Protein AF-A0A7Y4YIN2-F1 (afdb_monomer_lite)

Secondary structure (DSSP, 8-state):
--HHHHHHHHTS---HHHHTT--EE-SS-EE-----HHHHHH-GGGHHHHHHHHHHHHHHHHHH-------------------PPPP---------

Radius of gyration: 25.47 Å; chains: 1; bounding box: 31×80×43 Å

pLDDT: mean 81.63, std 15.53, range [50.81, 96.0]

Structure (mmCIF, N/CA/C/O backbone):
data_AF-A0A7Y4YIN2-F1
#
_entry.id   AF-A0A7Y4YIN2-F1
#
loop_
_atom_site.group_PDB
_atom_site.id
_atom_site.type_symbol
_atom_site.label_atom_id
_atom_site.label_alt_id
_atom_site.label_comp_id
_atom_site.label_asym_id
_atom_site.label_entity_id
_atom_site.label_seq_id
_atom_site.pdbx_PDB_ins_code
_atom_site.Cartn_x
_atom_site.Cartn_y
_atom_site.Cartn_z
_atom_site.occupancy
_atom_site.B_iso_or_equiv
_atom_site.auth_seq_id
_atom_site.auth_comp_id
_atom_site.auth_asym_id
_atom_site.auth_atom_id
_atom_site.pdbx_PDB_model_num
ATOM 1 N N . LEU A 1 1 ? 0.404 -8.479 -0.172 1.00 86.00 1 LEU A N 1
ATOM 2 C CA . LEU A 1 1 ? 1.307 -7.386 -0.607 1.00 86.00 1 LEU A CA 1
ATOM 3 C C . LEU A 1 1 ? 1.277 -7.340 -2.133 1.00 86.00 1 LEU A C 1
ATOM 5 O O . LEU A 1 1 ? 1.392 -8.398 -2.730 1.00 86.00 1 LEU A O 1
ATOM 9 N N . GLY A 1 2 ? 1.041 -6.196 -2.775 1.00 91.06 2 GLY A N 1
ATOM 10 C CA . GLY A 1 2 ? 0.877 -6.102 -4.233 1.00 91.06 2 GLY A CA 1
ATOM 11 C C . GLY A 1 2 ? -0.568 -6.039 -4.741 1.00 91.06 2 GLY A C 1
ATOM 12 O O . GLY A 1 2 ? -1.528 -6.142 -3.984 1.00 91.06 2 GLY A O 1
ATOM 13 N N . ASN A 1 3 ? -0.699 -5.874 -6.062 1.00 93.50 3 ASN A N 1
ATOM 14 C CA . ASN A 1 3 ? -1.945 -5.491 -6.727 1.00 93.50 3 ASN A CA 1
ATOM 15 C C . ASN A 1 3 ? -3.113 -6.458 -6.492 1.00 93.50 3 ASN A C 1
ATOM 17 O O . ASN A 1 3 ? -4.200 -6.010 -6.152 1.00 93.50 3 ASN A O 1
ATOM 21 N N . TRP A 1 4 ? -2.891 -7.767 -6.639 1.00 93.69 4 TRP A N 1
ATOM 22 C CA . TRP A 1 4 ? -3.962 -8.759 -6.500 1.00 93.69 4 TRP A CA 1
ATOM 23 C C . TRP A 1 4 ? -4.552 -8.767 -5.086 1.00 93.69 4 TRP A C 1
ATOM 25 O O . TRP A 1 4 ? -5.751 -8.587 -4.925 1.00 93.69 4 TRP A O 1
ATOM 35 N N . ALA A 1 5 ? -3.700 -8.847 -4.058 1.00 93.38 5 ALA A N 1
ATOM 36 C CA . ALA A 1 5 ? -4.143 -8.824 -2.663 1.00 93.38 5 ALA A CA 1
ATOM 37 C C . ALA A 1 5 ? -4.947 -7.554 -2.332 1.00 93.38 5 ALA A C 1
ATOM 39 O O . ALA A 1 5 ? -5.970 -7.620 -1.659 1.00 93.38 5 ALA A O 1
ATOM 40 N N . THR A 1 6 ? -4.506 -6.397 -2.835 1.00 94.75 6 THR A N 1
ATOM 41 C CA . THR A 1 6 ? -5.218 -5.129 -2.641 1.00 94.75 6 THR A CA 1
ATOM 42 C C . THR A 1 6 ? -6.571 -5.108 -3.346 1.00 94.75 6 THR A C 1
ATOM 44 O O . THR A 1 6 ? -7.533 -4.611 -2.773 1.00 94.75 6 THR A O 1
ATOM 47 N N . GLN A 1 7 ? -6.670 -5.648 -4.563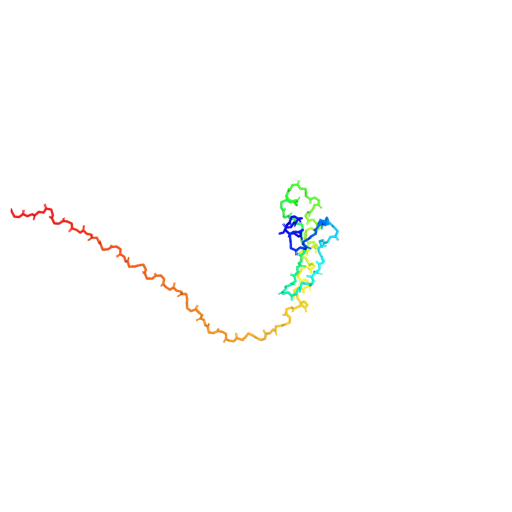 1.00 95.06 7 GLN A N 1
ATOM 48 C CA . GLN A 1 7 ? -7.943 -5.728 -5.284 1.00 95.06 7 GLN A CA 1
ATOM 49 C C . GLN A 1 7 ? -8.935 -6.664 -4.593 1.00 95.06 7 GLN A C 1
ATOM 51 O O . GLN A 1 7 ? -10.103 -6.307 -4.481 1.00 95.06 7 GLN A O 1
ATOM 56 N N . THR A 1 8 ? -8.467 -7.813 -4.099 1.00 95.19 8 THR A N 1
ATOM 57 C CA . THR A 1 8 ? -9.298 -8.777 -3.367 1.00 95.19 8 THR A CA 1
ATOM 58 C C . THR A 1 8 ? -9.858 -8.161 -2.088 1.00 95.19 8 THR A C 1
ATOM 60 O O . THR A 1 8 ? -11.059 -8.219 -1.866 1.00 95.19 8 THR A O 1
ATOM 63 N N . LEU A 1 9 ? -9.016 -7.512 -1.278 1.00 94.00 9 LEU A N 1
ATOM 64 C CA . LEU A 1 9 ? -9.447 -6.934 0.002 1.00 94.00 9 LEU A CA 1
ATOM 65 C C . LEU A 1 9 ? -10.292 -5.661 -0.147 1.00 94.00 9 LEU A C 1
ATOM 67 O O . LEU A 1 9 ? -11.048 -5.328 0.757 1.00 94.00 9 LEU A O 1
ATOM 71 N N . LEU A 1 10 ? -10.156 -4.936 -1.261 1.00 92.25 10 LEU A N 1
ATOM 72 C CA . LEU A 1 10 ? -10.994 -3.772 -1.568 1.00 92.25 10 LEU A CA 1
ATOM 73 C C . LEU A 1 10 ? -12.233 -4.123 -2.404 1.00 92.25 10 LEU A C 1
ATOM 75 O O . LEU A 1 10 ? -13.006 -3.218 -2.712 1.00 92.25 10 LEU A O 1
ATOM 79 N N . GLU A 1 11 ? -12.373 -5.380 -2.839 1.00 93.06 11 GLU A N 1
ATOM 80 C CA . GLU A 1 11 ? -13.445 -5.865 -3.722 1.00 93.06 11 GLU A CA 1
ATOM 81 C C . GLU A 1 11 ? -13.629 -5.023 -5.002 1.00 93.06 11 GLU A C 1
ATOM 83 O O . GLU A 1 11 ? -14.719 -4.897 -5.559 1.00 93.06 11 GLU A O 1
ATOM 88 N N . ARG A 1 12 ? -12.545 -4.415 -5.503 1.00 91.81 12 ARG A N 1
ATOM 89 C CA . ARG A 1 12 ? -12.581 -3.551 -6.692 1.00 91.81 12 ARG A CA 1
ATOM 90 C C . ARG A 1 12 ? -11.276 -3.586 -7.471 1.00 91.81 12 ARG A C 1
ATOM 92 O O . ARG A 1 12 ? -10.185 -3.705 -6.912 1.00 91.81 12 ARG A O 1
ATOM 99 N N . LYS A 1 13 ? -11.368 -3.369 -8.785 1.00 91.38 13 LYS A N 1
ATOM 100 C CA . LYS A 1 13 ? -10.187 -3.170 -9.635 1.00 91.38 13 LYS A CA 1
ATOM 101 C C . LYS A 1 13 ? -9.572 -1.795 -9.380 1.00 91.38 13 LYS A C 1
ATOM 103 O O . LYS A 1 13 ? -10.119 -0.769 -9.768 1.00 91.38 13 LYS A O 1
ATOM 108 N N . VAL A 1 14 ? -8.390 -1.791 -8.776 1.00 90.88 14 VAL A N 1
ATOM 109 C CA . VAL A 1 14 ? -7.531 -0.613 -8.602 1.00 90.88 14 VAL A CA 1
ATOM 110 C C . VAL A 1 14 ? -6.125 -0.913 -9.091 1.00 90.88 14 VAL A C 1
ATOM 112 O O . VAL A 1 14 ? -5.685 -2.057 -9.050 1.00 90.88 14 VAL A O 1
ATOM 115 N N . GLY A 1 15 ? -5.413 0.113 -9.553 1.00 91.06 15 GLY A N 1
ATOM 116 C CA . GLY A 1 15 ? -3.983 0.003 -9.820 1.00 91.06 15 GLY A CA 1
ATOM 117 C C . GLY A 1 15 ? -3.190 0.238 -8.540 1.00 91.06 15 GLY A C 1
ATOM 118 O O . GLY A 1 15 ? -3.319 1.309 -7.944 1.00 91.06 15 GLY A O 1
ATOM 119 N N . ILE A 1 16 ? -2.345 -0.720 -8.147 1.00 89.69 16 ILE A N 1
ATOM 120 C CA . ILE A 1 16 ? -1.524 -0.638 -6.925 1.00 89.69 16 ILE A CA 1
ATOM 121 C C . ILE A 1 16 ? -0.726 0.664 -6.824 1.00 89.69 16 ILE A C 1
ATOM 123 O O . ILE A 1 16 ? -0.594 1.238 -5.749 1.00 89.69 16 ILE A O 1
ATOM 127 N N . THR A 1 17 ? -0.253 1.191 -7.952 1.00 88.50 17 THR A N 1
ATOM 128 C CA . THR A 1 17 ? 0.543 2.415 -7.981 1.00 88.50 17 THR A CA 1
ATOM 129 C C . THR A 1 17 ? -0.232 3.650 -7.521 1.00 88.50 17 THR A C 1
ATOM 131 O O . THR A 1 17 ? 0.394 4.574 -7.012 1.00 88.50 17 THR A O 1
ATOM 134 N N . LYS A 1 18 ? -1.564 3.667 -7.643 1.00 90.19 18 LYS A N 1
ATOM 135 C CA . LYS A 1 18 ? -2.409 4.792 -7.210 1.00 90.19 18 LYS A CA 1
ATOM 136 C C . LYS A 1 18 ? -2.781 4.743 -5.729 1.00 90.19 18 LYS A C 1
ATOM 138 O O . LYS A 1 18 ? -3.108 5.780 -5.177 1.00 90.19 18 LYS A O 1
ATOM 143 N N . VAL A 1 19 ? -2.780 3.552 -5.127 1.00 92.88 19 VAL A N 1
ATOM 144 C CA . VAL A 1 19 ? -3.325 3.309 -3.777 1.00 92.88 19 VAL A CA 1
ATOM 145 C C . VAL A 1 19 ? -2.265 2.909 -2.748 1.00 92.88 19 VAL A C 1
ATOM 147 O O . VAL A 1 19 ? -2.575 2.797 -1.565 1.00 92.88 19 VAL A O 1
ATOM 150 N N . ARG A 1 20 ? -1.023 2.649 -3.179 1.00 92.31 20 ARG A N 1
ATOM 151 C CA . ARG A 1 20 ? 0.087 2.301 -2.281 1.00 92.31 20 ARG A CA 1
ATOM 152 C C . ARG A 1 20 ? 0.414 3.436 -1.311 1.00 92.31 20 ARG A C 1
ATOM 154 O O . ARG A 1 20 ? 0.312 4.611 -1.666 1.00 92.31 20 ARG A O 1
ATOM 161 N N . GLY A 1 21 ? 0.836 3.076 -0.101 1.00 90.06 21 GLY A N 1
ATOM 162 C CA . GLY A 1 21 ? 1.270 4.048 0.904 1.00 90.06 21 GLY A CA 1
ATOM 163 C C . GLY A 1 21 ? 0.131 4.867 1.525 1.00 90.06 21 GLY A C 1
ATOM 164 O O . GLY A 1 21 ? 0.398 5.908 2.124 1.00 90.06 21 GLY A O 1
ATOM 165 N N . GLN A 1 22 ? -1.122 4.432 1.362 1.00 92.12 22 GLN A N 1
ATOM 166 C CA . GLN A 1 22 ? -2.310 5.053 1.948 1.00 92.12 22 GLN A CA 1
ATOM 167 C C . GLN A 1 22 ? -3.059 4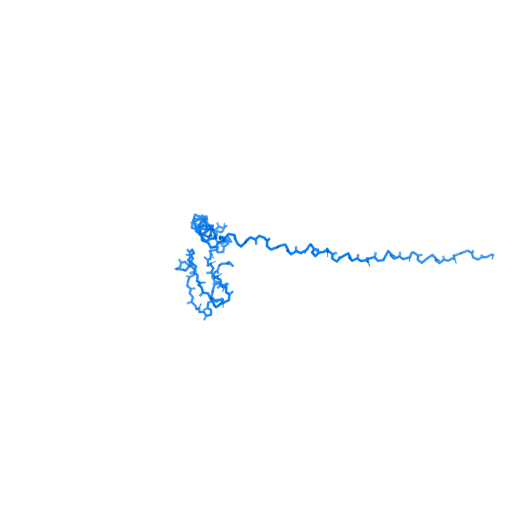.034 2.813 1.00 92.12 22 GLN A C 1
ATOM 169 O O . GLN A 1 22 ? -3.223 2.884 2.416 1.00 92.12 22 GLN A O 1
ATOM 174 N N . ALA A 1 23 ? -3.538 4.457 3.982 1.00 94.12 23 ALA A N 1
ATOM 175 C CA . ALA A 1 23 ? -4.363 3.618 4.845 1.00 94.12 23 ALA A CA 1
ATOM 176 C C . ALA A 1 23 ? -5.839 3.683 4.421 1.00 94.12 23 ALA A C 1
ATOM 178 O O . ALA A 1 23 ? -6.388 4.768 4.224 1.00 94.12 23 ALA A O 1
ATOM 179 N N . PHE A 1 24 ? -6.485 2.524 4.322 1.00 93.50 24 PHE A N 1
ATOM 180 C CA . PHE A 1 24 ? -7.919 2.376 4.091 1.00 93.50 24 PHE A CA 1
ATOM 181 C C . PHE A 1 24 ? -8.554 1.749 5.326 1.00 93.50 24 PHE A C 1
ATOM 183 O O . PHE A 1 24 ? -8.224 0.625 5.699 1.00 93.50 24 PHE A O 1
ATOM 190 N N . TYR A 1 25 ? -9.466 2.475 5.961 1.00 93.69 25 TYR A N 1
ATOM 191 C CA . TYR A 1 25 ? -10.204 1.979 7.115 1.00 93.69 25 TYR A CA 1
ATOM 192 C C . TYR A 1 25 ? -11.371 1.118 6.633 1.00 93.69 25 TYR A C 1
ATOM 194 O O . TYR A 1 25 ? -12.283 1.615 5.972 1.00 93.69 25 TYR A O 1
ATOM 202 N N . MET A 1 26 ? -11.313 -0.173 6.942 1.00 91.50 26 MET A N 1
ATOM 203 C CA . MET A 1 26 ? -12.416 -1.111 6.757 1.00 91.50 26 MET A CA 1
ATOM 204 C C . MET A 1 26 ? -13.194 -1.222 8.073 1.00 91.50 26 MET A C 1
ATOM 206 O O . MET A 1 26 ? -12.792 -0.657 9.088 1.00 91.50 26 MET A O 1
ATOM 210 N N . LYS A 1 27 ? -14.316 -1.950 8.061 1.00 90.31 27 LYS A N 1
ATOM 211 C CA . LYS A 1 27 ? -15.137 -2.146 9.267 1.00 90.31 27 LYS A CA 1
ATOM 212 C C . LYS A 1 27 ? -14.340 -2.765 10.419 1.00 90.31 27 LYS A C 1
ATOM 214 O O . LYS A 1 27 ? -14.411 -2.260 11.531 1.00 90.31 27 LYS A O 1
ATOM 219 N N . ASP A 1 28 ? -13.554 -3.798 10.117 1.00 92.12 28 ASP A N 1
ATOM 220 C CA . ASP A 1 28 ? -12.922 -4.633 11.147 1.00 92.12 28 ASP A CA 1
ATOM 221 C C . ASP A 1 28 ? -11.395 -4.472 11.215 1.00 92.12 28 ASP A C 1
ATOM 223 O O . ASP A 1 28 ? -10.756 -4.926 12.159 1.00 92.12 28 ASP A O 1
ATOM 227 N N . PHE A 1 29 ? -10.780 -3.846 10.209 1.00 92.81 29 PHE A N 1
ATOM 228 C CA . PHE A 1 29 ? -9.326 -3.711 10.117 1.00 92.81 29 PHE A CA 1
ATOM 229 C C . PHE A 1 29 ? -8.915 -2.505 9.271 1.00 92.81 29 PHE A C 1
ATOM 231 O O . PHE A 1 29 ? -9.714 -1.922 8.540 1.00 92.81 29 PHE A O 1
ATOM 238 N N . VAL A 1 30 ? -7.634 -2.146 9.331 1.00 94.50 30 VAL A N 1
ATOM 239 C CA . VAL A 1 30 ? -7.046 -1.157 8.422 1.00 94.50 30 VAL A CA 1
ATOM 240 C C . VAL A 1 30 ? -6.230 -1.869 7.352 1.00 94.50 30 VAL A C 1
ATOM 242 O O . VAL A 1 30 ? -5.346 -2.668 7.654 1.00 94.50 30 VAL A O 1
ATOM 245 N N . LEU A 1 31 ? -6.508 -1.558 6.090 1.00 94.75 31 LEU A N 1
ATOM 246 C CA . LEU A 1 31 ? -5.751 -2.039 4.946 1.00 94.75 31 LEU A CA 1
ATOM 247 C C . LEU A 1 31 ? -4.712 -0.996 4.525 1.00 94.75 31 LEU A C 1
ATOM 249 O O . LEU A 1 31 ? -5.064 0.126 4.173 1.00 94.75 31 LEU A O 1
ATOM 253 N N . PHE A 1 32 ? -3.439 -1.385 4.483 1.00 96.00 32 PHE A N 1
ATOM 254 C CA . PHE A 1 32 ? -2.348 -0.542 3.988 1.00 96.00 32 PHE A CA 1
ATOM 255 C C . PHE A 1 32 ? -1.693 -1.192 2.755 1.00 96.00 32 PHE A C 1
ATOM 257 O O . PHE A 1 32 ? -0.881 -2.111 2.896 1.00 96.00 32 PHE A O 1
ATOM 264 N N . PRO A 1 33 ? -2.063 -0.794 1.523 1.00 95.25 33 PRO A N 1
ATOM 265 C CA . PRO A 1 33 ? -1.502 -1.364 0.305 1.00 95.25 33 PRO A CA 1
ATOM 266 C C . PRO A 1 33 ? -0.028 -0.999 0.107 1.00 95.25 33 PRO A C 1
ATOM 268 O O . PRO A 1 33 ? 0.389 0.139 0.312 1.00 95.25 33 PRO A O 1
ATOM 271 N N . LEU A 1 34 ? 0.743 -1.969 -0.378 1.00 94.56 34 LEU A N 1
ATOM 272 C CA . LEU A 1 34 ? 2.181 -1.864 -0.636 1.00 94.56 34 LEU A CA 1
ATOM 273 C C . LEU A 1 34 ? 2.520 -2.554 -1.967 1.00 94.56 34 LEU A C 1
ATOM 275 O O . LEU A 1 34 ? 1.833 -3.506 -2.362 1.00 94.56 34 LEU A O 1
ATOM 279 N N . LEU A 1 35 ? 3.595 -2.130 -2.637 1.00 93.12 35 LEU A N 1
ATOM 280 C CA . LEU A 1 35 ? 4.125 -2.810 -3.830 1.00 93.12 35 LEU A CA 1
ATOM 281 C C . LEU A 1 35 ? 4.692 -4.196 -3.496 1.00 93.12 35 LEU A C 1
ATOM 283 O O . LEU A 1 35 ? 5.412 -4.351 -2.521 1.00 93.12 35 LEU A O 1
ATOM 287 N N . HIS A 1 36 ? 4.416 -5.208 -4.327 1.00 92.62 36 HIS A N 1
ATOM 288 C CA . HIS A 1 36 ? 4.942 -6.561 -4.103 1.00 92.62 36 HIS A CA 1
ATOM 289 C C . HIS A 1 36 ? 6.486 -6.556 -4.125 1.00 92.62 36 HIS A C 1
ATOM 291 O O . HIS A 1 36 ? 7.047 -5.998 -5.071 1.00 92.62 36 HIS A O 1
ATOM 297 N N . PRO A 1 37 ? 7.198 -7.220 -3.190 1.00 90.19 37 PRO A N 1
ATOM 298 C CA . PRO A 1 37 ? 8.659 -7.122 -3.109 1.00 90.19 37 PRO A CA 1
ATOM 299 C C . PRO A 1 37 ? 9.350 -7.665 -4.364 1.00 90.19 37 PRO A C 1
ATOM 301 O O . PRO A 1 37 ? 10.332 -7.102 -4.833 1.00 90.19 37 PRO A O 1
ATOM 304 N N . ALA A 1 38 ? 8.768 -8.698 -4.986 1.00 92.12 38 ALA A N 1
ATOM 305 C CA . ALA A 1 38 ? 9.251 -9.213 -6.269 1.00 92.12 38 ALA A CA 1
ATOM 306 C C . ALA A 1 38 ? 9.299 -8.148 -7.383 1.00 92.12 38 ALA A C 1
ATOM 308 O O . ALA A 1 38 ? 10.139 -8.258 -8.266 1.00 92.12 38 ALA A O 1
ATOM 309 N N . ALA A 1 39 ? 8.455 -7.108 -7.362 1.00 88.38 39 ALA A N 1
ATOM 310 C CA . ALA A 1 39 ? 8.537 -6.028 -8.352 1.00 88.38 39 ALA A CA 1
ATOM 311 C C . ALA A 1 39 ? 9.828 -5.209 -8.192 1.00 88.38 39 ALA A C 1
ATOM 313 O O . ALA A 1 39 ? 10.426 -4.811 -9.184 1.00 88.38 39 ALA A O 1
ATOM 314 N N . ALA A 1 40 ? 10.282 -5.012 -6.953 1.00 89.69 40 ALA A N 1
ATOM 315 C CA . ALA A 1 40 ? 11.534 -4.329 -6.655 1.00 89.69 40 ALA A CA 1
ATOM 316 C C . ALA A 1 40 ? 12.770 -5.182 -6.985 1.00 89.69 40 ALA A C 1
ATOM 318 O O . ALA A 1 40 ? 13.801 -4.632 -7.359 1.00 89.69 40 ALA A O 1
ATOM 319 N N . LEU A 1 41 ? 12.653 -6.514 -6.902 1.00 91.75 41 LEU A N 1
ATOM 320 C CA . LEU A 1 41 ? 13.710 -7.435 -7.337 1.00 91.75 41 LEU A CA 1
ATOM 321 C C . LEU A 1 41 ? 13.866 -7.459 -8.863 1.00 91.75 41 LEU A C 1
ATOM 323 O O . LEU A 1 41 ? 14.986 -7.450 -9.359 1.00 91.75 41 LEU A O 1
ATOM 327 N N . HIS A 1 42 ? 12.755 -7.466 -9.607 1.00 91.00 42 HIS A N 1
ATOM 328 C CA . HIS A 1 42 ? 12.798 -7.451 -11.074 1.00 91.00 42 HIS A CA 1
ATOM 329 C C . HIS A 1 42 ? 13.159 -6.075 -11.639 1.00 91.00 42 HIS A C 1
ATOM 331 O O . HIS A 1 42 ? 13.843 -5.982 -12.654 1.00 91.00 42 HIS A O 1
ATOM 337 N N . GLN A 1 43 ? 12.691 -5.002 -11.000 1.00 90.88 43 GLN A N 1
ATOM 338 C CA . GLN A 1 43 ? 12.910 -3.638 -11.452 1.00 90.88 43 GLN A CA 1
ATOM 339 C C . GLN A 1 43 ? 13.435 -2.795 -10.289 1.00 90.88 43 GLN A C 1
ATOM 341 O O . GLN A 1 43 ? 12.667 -2.283 -9.475 1.00 90.88 43 GLN A O 1
ATOM 346 N N . GLY A 1 44 ? 14.758 -2.612 -10.237 1.00 89.75 44 GLY A N 1
ATOM 347 C CA . GLY A 1 44 ? 15.435 -1.915 -9.137 1.00 89.75 44 GLY A CA 1
ATOM 348 C C . GLY A 1 44 ? 14.928 -0.490 -8.878 1.00 89.75 44 GLY A C 1
ATOM 349 O O . GLY A 1 44 ? 14.948 -0.033 -7.740 1.00 89.75 44 GLY A O 1
ATOM 350 N N . SER A 1 45 ? 14.365 0.189 -9.885 1.00 90.94 45 SER A N 1
ATOM 351 C CA . SER A 1 45 ? 13.729 1.505 -9.709 1.00 90.94 45 SER A CA 1
ATOM 352 C C . SER A 1 45 ? 12.510 1.481 -8.773 1.00 90.94 45 SER A C 1
ATOM 354 O O . SER A 1 45 ? 12.074 2.531 -8.311 1.00 90.94 45 SER A O 1
ATOM 356 N N . MET A 1 46 ? 11.940 0.303 -8.500 1.00 90.50 46 MET A N 1
ATOM 357 C CA . MET A 1 46 ? 10.802 0.119 -7.595 1.00 90.50 46 MET A CA 1
ATOM 358 C C . MET A 1 46 ? 11.220 -0.114 -6.136 1.00 90.50 46 MET A C 1
ATOM 360 O O . MET A 1 46 ? 10.349 -0.117 -5.265 1.00 90.50 46 MET A O 1
ATOM 364 N N . LEU A 1 47 ? 12.522 -0.247 -5.839 1.00 92.81 47 LEU A N 1
ATOM 365 C CA . LEU A 1 47 ? 13.012 -0.319 -4.456 1.00 92.81 47 LEU A CA 1
ATOM 366 C C . LEU A 1 47 ? 12.748 0.971 -3.682 1.00 92.81 47 LEU A C 1
ATOM 368 O O . LEU A 1 47 ? 12.339 0.906 -2.526 1.00 92.81 47 LEU A O 1
ATOM 372 N N . GLU A 1 48 ? 12.964 2.124 -4.313 1.00 93.38 48 GLU A N 1
ATOM 373 C CA . GLU A 1 48 ? 12.808 3.414 -3.641 1.00 93.38 48 GLU A CA 1
ATOM 374 C C . GLU A 1 48 ? 11.343 3.691 -3.261 1.00 93.38 48 GLU A C 1
ATOM 376 O O . GLU A 1 48 ? 11.067 3.912 -2.081 1.00 93.38 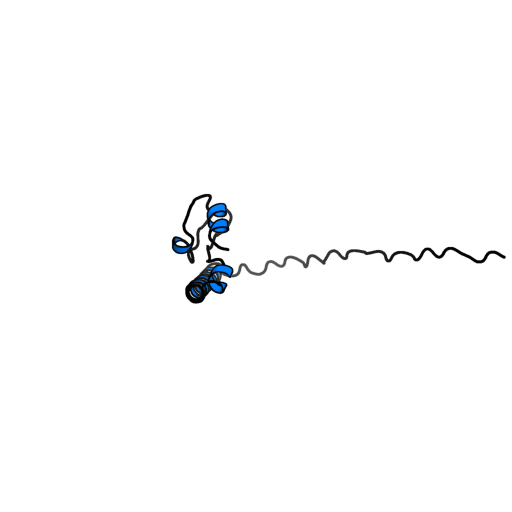48 GLU A O 1
ATOM 381 N N . PRO A 1 49 ? 10.360 3.542 -4.176 1.00 91.75 49 PRO A N 1
ATOM 382 C CA . PRO A 1 49 ? 8.948 3.597 -3.805 1.00 91.75 49 PRO A CA 1
ATOM 383 C C . PRO A 1 49 ? 8.561 2.599 -2.709 1.00 91.75 49 PRO A C 1
ATOM 385 O O . PRO A 1 49 ? 7.772 2.941 -1.835 1.00 91.75 49 PRO A O 1
ATOM 388 N N . LEU A 1 50 ? 9.106 1.378 -2.744 1.00 92.31 50 LEU A N 1
ATOM 389 C CA . LEU A 1 50 ? 8.807 0.362 -1.738 1.00 92.31 50 LEU A CA 1
ATOM 390 C C . LEU A 1 50 ? 9.323 0.772 -0.352 1.00 92.31 50 LEU A C 1
ATOM 392 O O . LEU A 1 50 ? 8.599 0.621 0.631 1.00 92.31 50 LEU A O 1
ATOM 396 N N . ARG A 1 51 ? 10.543 1.317 -0.258 1.00 93.81 51 ARG A N 1
ATOM 397 C CA . ARG A 1 51 ? 11.083 1.845 1.005 1.00 93.81 51 ARG A CA 1
ATOM 398 C C . ARG A 1 51 ? 10.224 2.972 1.563 1.00 93.81 51 ARG A C 1
ATOM 400 O O . ARG A 1 51 ? 9.897 2.946 2.749 1.00 93.81 51 ARG A O 1
ATOM 407 N N . GLU A 1 52 ? 9.826 3.915 0.716 1.00 93.69 52 GLU A N 1
ATOM 408 C CA . GLU A 1 52 ? 8.953 5.020 1.117 1.00 93.69 52 GLU A CA 1
ATOM 409 C C . GLU A 1 52 ? 7.591 4.526 1.619 1.00 93.69 52 GLU A C 1
ATOM 411 O O . GLU A 1 52 ? 7.079 5.015 2.629 1.00 93.69 52 GLU A O 1
ATOM 416 N N . ASP A 1 53 ? 7.020 3.508 0.974 1.00 92.75 53 ASP A N 1
ATOM 417 C CA . ASP A 1 53 ? 5.772 2.897 1.427 1.00 92.75 53 ASP A CA 1
ATOM 418 C C . ASP A 1 53 ? 5.917 2.271 2.831 1.00 92.75 53 ASP A C 1
ATOM 420 O O . ASP A 1 53 ? 5.051 2.468 3.687 1.00 92.75 53 ASP A O 1
ATOM 424 N N . PHE A 1 54 ? 7.024 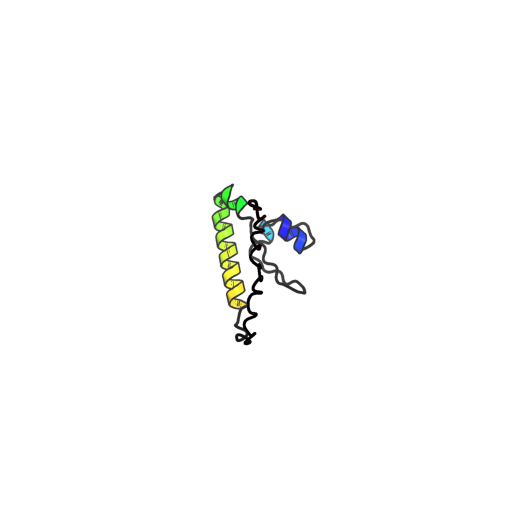1.568 3.108 1.00 94.19 54 PHE A N 1
ATOM 425 C CA . PHE A 1 54 ? 7.308 1.011 4.441 1.00 94.19 54 PHE A CA 1
ATOM 426 C C . PHE A 1 54 ? 7.559 2.091 5.497 1.00 94.19 54 PHE A C 1
ATOM 428 O O . PHE A 1 54 ? 7.141 1.938 6.647 1.00 94.19 54 PHE A O 1
ATOM 435 N N . LYS A 1 55 ? 8.204 3.199 5.124 1.00 95.38 55 LYS A N 1
ATOM 436 C CA . LYS A 1 55 ? 8.400 4.342 6.021 1.00 95.38 55 LYS A CA 1
ATOM 437 C C . LYS A 1 55 ? 7.059 4.953 6.436 1.00 95.38 55 LYS A C 1
ATOM 439 O O . LYS A 1 55 ? 6.820 5.141 7.626 1.00 95.38 55 LYS A O 1
ATOM 444 N N . LYS A 1 56 ? 6.151 5.165 5.480 1.00 94.50 56 LYS A N 1
ATOM 445 C CA . LYS A 1 56 ? 4.780 5.626 5.761 1.00 94.50 56 LYS A CA 1
ATOM 446 C C . LYS A 1 56 ? 4.002 4.636 6.618 1.00 94.50 56 LYS A C 1
ATOM 448 O O . LYS A 1 56 ? 3.263 5.058 7.502 1.00 94.50 56 LYS A O 1
ATOM 453 N N . LEU A 1 57 ? 4.168 3.333 6.378 1.00 94.38 57 LEU A N 1
ATOM 454 C CA . LEU A 1 57 ? 3.555 2.304 7.214 1.00 94.38 57 LEU A CA 1
ATOM 455 C C . LEU A 1 57 ? 4.039 2.413 8.664 1.00 94.38 57 LEU A C 1
ATOM 457 O O . LEU A 1 57 ? 3.216 2.380 9.573 1.00 94.38 57 LEU A O 1
ATOM 461 N N . ARG A 1 58 ? 5.346 2.591 8.890 1.00 94.50 58 ARG A N 1
ATOM 462 C CA . ARG A 1 58 ? 5.894 2.812 10.236 1.00 94.50 58 ARG A CA 1
ATOM 463 C C . ARG A 1 58 ? 5.271 4.040 10.894 1.00 94.50 58 ARG A C 1
ATOM 465 O O . ARG A 1 58 ? 4.749 3.930 11.993 1.00 94.50 58 ARG A O 1
ATOM 472 N N . GLU A 1 59 ? 5.259 5.178 10.204 1.00 93.75 59 GLU A N 1
ATOM 473 C CA . GLU A 1 59 ? 4.646 6.409 10.721 1.00 93.75 59 GLU A CA 1
ATOM 474 C C . GLU A 1 59 ? 3.152 6.233 11.031 1.00 93.75 59 GLU A C 1
ATOM 476 O O . GLU A 1 59 ? 2.641 6.789 12.004 1.00 93.75 59 GLU A O 1
ATOM 481 N N . PHE A 1 60 ? 2.441 5.454 10.214 1.00 93.50 60 PHE A N 1
ATOM 482 C CA . PHE A 1 60 ? 1.044 5.109 10.447 1.00 93.50 60 PHE A CA 1
ATOM 483 C C . PHE A 1 60 ? 0.872 4.252 11.708 1.00 93.50 60 PHE A C 1
ATOM 485 O O . PHE A 1 60 ? 0.006 4.547 12.536 1.00 93.50 60 PHE A O 1
ATOM 492 N N . LEU A 1 61 ? 1.704 3.224 11.881 1.00 92.88 61 LEU A N 1
ATOM 493 C CA . LEU A 1 61 ? 1.688 2.372 13.069 1.00 92.88 61 LEU A CA 1
ATOM 494 C C . LEU A 1 61 ? 2.028 3.175 14.324 1.00 92.88 61 LEU A C 1
ATOM 496 O O . LEU A 1 61 ? 1.262 3.125 15.275 1.00 92.88 61 LEU A O 1
ATOM 500 N N . ASP A 1 62 ? 3.077 3.997 14.304 1.00 93.06 62 ASP A N 1
ATOM 501 C CA . ASP A 1 62 ? 3.492 4.820 15.450 1.00 93.06 62 ASP A CA 1
ATOM 502 C C . ASP A 1 62 ? 2.365 5.756 15.934 1.00 93.06 62 ASP A C 1
ATOM 504 O O . ASP A 1 62 ? 2.184 5.964 17.134 1.00 93.06 62 ASP A O 1
ATOM 508 N N . ARG A 1 63 ? 1.557 6.294 15.009 1.00 89.88 63 ARG A N 1
ATOM 509 C CA . ARG A 1 63 ? 0.396 7.145 15.333 1.00 89.88 63 ARG A CA 1
ATOM 510 C C . ARG A 1 63 ? -0.798 6.365 15.877 1.00 89.88 63 ARG A C 1
ATOM 512 O O . ARG A 1 63 ? -1.581 6.917 16.645 1.00 89.88 63 ARG A O 1
ATOM 519 N N . THR A 1 64 ? -0.978 5.122 15.440 1.00 84.19 64 THR A N 1
ATOM 520 C CA . THR A 1 64 ? -2.157 4.303 15.768 1.00 84.19 64 THR A CA 1
ATOM 521 C C . THR A 1 64 ? -1.927 3.377 16.958 1.00 84.19 64 THR A C 1
ATOM 523 O O . THR A 1 64 ? -2.877 3.039 17.656 1.00 84.19 64 THR A O 1
ATOM 526 N N . THR A 1 65 ? -0.675 3.029 17.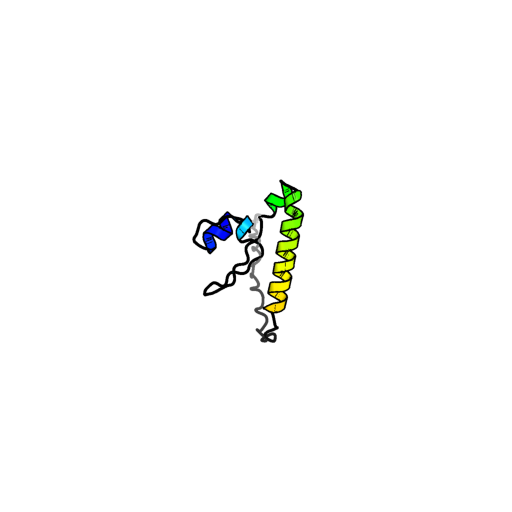247 1.00 73.56 65 THR A N 1
ATOM 527 C CA . THR A 1 65 ? -0.268 2.073 18.282 1.00 73.56 65 THR A CA 1
ATOM 528 C C . THR A 1 65 ? -0.078 2.689 19.668 1.00 73.56 65 THR A C 1
ATOM 530 O O . THR A 1 65 ? 0.662 2.117 20.470 1.00 73.56 65 THR A O 1
ATOM 533 N N . LYS A 1 66 ? -0.710 3.834 19.990 1.00 58.62 66 LYS A N 1
ATOM 534 C CA . LYS A 1 66 ? -0.655 4.383 21.360 1.00 58.62 66 LYS A CA 1
ATOM 535 C C . LYS A 1 66 ? -0.958 3.230 22.334 1.00 58.62 66 LYS A C 1
ATOM 537 O O . LYS A 1 66 ? -2.051 2.675 22.221 1.00 58.62 66 LYS A O 1
ATOM 542 N N . PRO A 1 67 ? -0.008 2.820 23.201 1.00 54.66 67 PRO A N 1
ATOM 543 C CA . PRO A 1 67 ? -0.113 1.532 23.867 1.00 54.66 67 PRO A CA 1
ATOM 544 C C . PRO A 1 67 ? -1.402 1.455 24.676 1.00 54.66 67 PRO A C 1
ATOM 546 O O . PRO A 1 67 ? -1.592 2.222 25.619 1.00 54.66 67 PRO A O 1
ATOM 549 N N . ALA A 1 68 ? -2.284 0.526 24.308 1.00 53.50 68 ALA A N 1
ATOM 550 C CA . ALA A 1 68 ? -3.094 -0.115 25.323 1.00 53.50 68 ALA A CA 1
ATOM 551 C C . ALA A 1 68 ? -2.080 -0.775 26.256 1.00 53.50 68 ALA A C 1
ATOM 553 O O . ALA A 1 68 ? -1.237 -1.553 25.798 1.00 53.50 68 ALA A O 1
ATOM 554 N N . GLU A 1 69 ? -2.088 -0.365 27.522 1.00 52.59 69 GLU A N 1
ATOM 555 C CA . GLU A 1 69 ? -1.283 -0.987 28.564 1.00 52.59 69 GLU A CA 1
ATOM 556 C C . GLU A 1 69 ? -1.356 -2.509 28.402 1.00 52.59 69 GLU A C 1
ATOM 558 O O . GLU A 1 69 ? -2.436 -3.022 28.082 1.00 52.59 69 GLU A O 1
ATOM 563 N N . PRO A 1 70 ? -0.233 -3.234 28.549 1.00 54.09 70 PRO A N 1
ATOM 564 C CA . PRO A 1 70 ? -0.232 -4.677 28.411 1.00 54.09 70 PRO A CA 1
ATOM 565 C C . PRO A 1 70 ? -1.215 -5.243 29.431 1.00 54.09 70 PRO A C 1
ATOM 567 O O . PRO A 1 70 ? -0.914 -5.353 30.620 1.00 54.09 70 PRO A O 1
ATOM 570 N N . THR A 1 71 ? -2.419 -5.587 28.968 1.00 52.47 71 THR A N 1
ATOM 571 C CA . THR A 1 71 ? -3.306 -6.425 29.751 1.00 52.47 71 THR A CA 1
ATOM 572 C C . THR A 1 71 ? -2.520 -7.702 29.984 1.00 52.47 71 THR A C 1
ATOM 574 O O . THR A 1 71 ? -2.021 -8.333 29.049 1.00 52.47 71 THR A O 1
ATOM 577 N N . THR A 1 72 ? -2.294 -7.991 31.257 1.00 52.75 72 THR A N 1
ATOM 578 C CA . THR A 1 72 ? -1.689 -9.224 31.735 1.00 52.75 72 THR A CA 1
ATOM 579 C C . THR A 1 72 ? -2.611 -10.362 31.306 1.00 52.75 72 THR A C 1
ATOM 581 O O . THR A 1 72 ? -3.494 -10.786 32.043 1.00 52.75 72 THR A O 1
ATOM 584 N N . ALA A 1 73 ? -2.464 -10.815 30.064 1.00 57.16 73 ALA A N 1
ATOM 585 C CA . ALA A 1 73 ? -2.947 -12.112 29.648 1.00 57.16 73 ALA A CA 1
ATOM 586 C C . ALA A 1 73 ? -1.955 -13.129 30.230 1.00 57.16 73 ALA A C 1
ATOM 588 O O . ALA A 1 73 ? -0.748 -12.989 29.997 1.00 57.16 73 ALA A O 1
ATOM 589 N N . PRO A 1 74 ? -2.413 -14.104 31.034 1.00 57.53 74 PRO A N 1
ATOM 590 C CA . PRO A 1 74 ? -1.528 -15.118 31.584 1.00 57.53 74 PRO A CA 1
ATOM 591 C C . PRO A 1 74 ? -0.824 -15.855 30.435 1.00 57.53 74 PRO A C 1
ATOM 593 O O . PRO A 1 74 ? -1.405 -15.991 29.352 1.00 57.53 74 PRO A O 1
ATOM 596 N N . PRO A 1 75 ? 0.419 -16.324 30.637 1.00 57.91 75 PRO A N 1
ATOM 597 C CA . PRO A 1 75 ? 1.118 -17.094 29.626 1.00 57.91 75 PRO A CA 1
ATOM 598 C C . PRO A 1 75 ? 0.284 -18.341 29.345 1.00 57.91 75 PRO A C 1
ATOM 600 O O . PRO A 1 75 ? 0.136 -19.210 30.203 1.00 57.91 75 PRO A O 1
ATOM 603 N N . ILE A 1 76 ? -0.288 -18.415 28.145 1.00 59.62 76 ILE A N 1
ATOM 604 C CA . ILE A 1 76 ? -0.813 -19.668 27.621 1.00 59.62 76 ILE A CA 1
ATOM 605 C C . ILE A 1 76 ? 0.423 -20.546 27.461 1.00 59.62 76 ILE A C 1
ATOM 607 O O . ILE A 1 76 ? 1.219 -20.358 26.540 1.00 59.62 76 ILE A O 1
ATOM 611 N N . ALA A 1 77 ? 0.629 -21.423 28.443 1.00 60.09 77 ALA A N 1
ATOM 612 C CA . ALA A 1 77 ? 1.622 -22.473 28.391 1.00 60.09 77 ALA A CA 1
ATOM 613 C C . ALA A 1 77 ? 1.471 -23.178 27.041 1.00 60.09 77 ALA A C 1
ATOM 615 O O . ALA A 1 77 ? 0.360 -23.541 26.647 1.00 60.09 77 ALA A O 1
ATOM 616 N N . ALA A 1 78 ? 2.581 -23.301 26.314 1.00 61.44 78 ALA A N 1
ATOM 617 C CA . ALA A 1 78 ? 2.623 -24.084 25.093 1.00 61.44 78 ALA A CA 1
ATOM 618 C C . ALA A 1 78 ? 1.948 -25.440 25.360 1.00 61.44 78 ALA A C 1
ATOM 620 O O . ALA A 1 78 ? 2.212 -26.031 26.412 1.00 61.44 78 ALA A O 1
ATOM 621 N N . PRO A 1 79 ? 1.078 -25.942 24.468 1.00 58.09 79 PRO A N 1
ATOM 622 C CA . PRO A 1 79 ? 0.653 -27.323 24.572 1.00 58.09 79 PRO A CA 1
ATOM 623 C C . PRO A 1 79 ? 1.913 -28.172 24.403 1.00 58.09 79 PRO A C 1
ATOM 625 O O . PRO A 1 79 ? 2.454 -28.287 23.303 1.00 58.09 79 PRO A O 1
ATOM 628 N N . THR A 1 80 ? 2.427 -28.707 25.509 1.00 57.22 80 THR A N 1
ATOM 629 C CA . THR A 1 80 ? 3.379 -29.810 25.480 1.00 57.22 80 THR A CA 1
ATOM 630 C C . THR A 1 80 ? 2.675 -30.924 24.725 1.00 57.22 80 THR A C 1
ATOM 632 O O . THR A 1 80 ? 1.695 -31.490 25.200 1.00 57.22 80 THR A O 1
ATOM 635 N N . LEU A 1 81 ? 3.107 -31.174 23.493 1.00 61.41 81 LEU A N 1
ATOM 636 C CA . LEU A 1 81 ? 2.762 -32.402 22.803 1.00 61.41 81 LEU A CA 1
ATOM 637 C C . LEU A 1 81 ? 3.470 -33.511 23.581 1.00 61.41 81 LEU A C 1
ATOM 639 O O . LEU A 1 81 ? 4.680 -33.682 23.4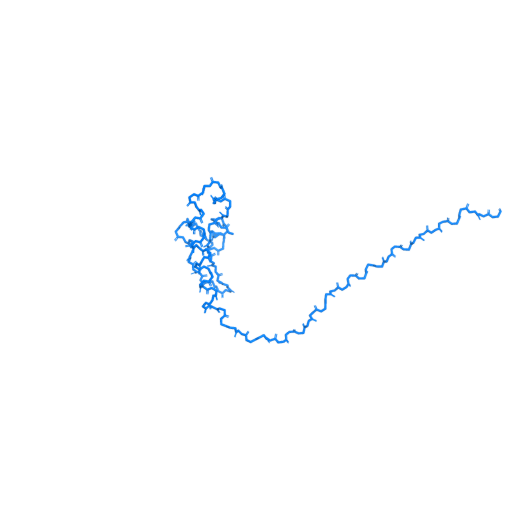33 1.00 61.41 81 LEU A O 1
ATOM 643 N N . ASP A 1 82 ? 2.727 -34.209 24.441 1.00 59.53 82 ASP A N 1
ATOM 644 C CA . ASP A 1 82 ? 3.145 -35.469 25.053 1.00 59.53 82 ASP A CA 1
ATOM 645 C C . ASP A 1 82 ? 3.290 -36.513 23.941 1.00 59.53 82 ASP A C 1
ATOM 647 O O . ASP A 1 82 ? 2.401 -37.316 23.658 1.00 59.53 82 ASP A O 1
ATOM 651 N N . ILE A 1 83 ? 4.414 -36.444 23.232 1.00 62.69 83 ILE A N 1
ATOM 652 C CA . ILE A 1 83 ? 4.849 -37.494 22.325 1.00 62.69 83 ILE A CA 1
ATOM 653 C C . ILE A 1 83 ? 5.373 -38.600 23.233 1.00 62.69 83 ILE A C 1
ATOM 655 O O . ILE A 1 83 ? 6.528 -38.579 23.660 1.00 62.69 83 ILE A O 1
ATOM 659 N N . GLU A 1 84 ? 4.490 -39.535 23.573 1.00 62.31 84 GLU A N 1
ATOM 660 C CA . GLU A 1 84 ? 4.868 -40.771 24.245 1.00 62.31 84 GLU A CA 1
ATOM 661 C C . GLU A 1 84 ? 5.937 -41.472 23.383 1.00 62.31 84 GLU A C 1
ATOM 663 O O . GLU A 1 84 ? 5.708 -41.699 22.188 1.00 62.31 84 GLU A O 1
ATOM 668 N N . PRO A 1 85 ? 7.140 -41.752 23.918 1.00 65.81 85 PRO A N 1
ATOM 669 C CA . PRO A 1 85 ? 8.174 -42.415 23.139 1.00 65.81 85 PRO A CA 1
ATOM 670 C C . PRO A 1 85 ? 7.667 -43.806 22.728 1.00 65.81 85 PRO A C 1
ATOM 672 O O . PRO A 1 85 ? 7.102 -44.514 23.566 1.00 65.81 85 PRO A O 1
ATOM 675 N N . PRO A 1 86 ? 7.855 -44.231 21.463 1.00 62.22 86 PRO A N 1
ATOM 676 C CA . PRO A 1 86 ? 7.412 -45.548 21.035 1.00 62.22 86 PRO A CA 1
ATOM 677 C C . PRO A 1 86 ? 8.156 -46.606 21.852 1.00 62.22 86 PRO A C 1
ATOM 679 O O . PRO A 1 86 ? 9.385 -46.684 21.813 1.00 62.22 86 PRO A O 1
ATOM 682 N N . GLN A 1 87 ? 7.404 -47.408 22.605 1.00 60.38 87 GLN A N 1
ATOM 683 C CA . GLN A 1 87 ? 7.950 -48.534 23.353 1.00 60.38 87 GLN A CA 1
ATOM 684 C C . GLN A 1 87 ? 8.615 -49.499 22.356 1.00 60.38 87 GLN A C 1
ATOM 686 O O . GLN A 1 87 ? 7.937 -49.979 21.438 1.00 60.38 87 GLN A O 1
ATOM 691 N N . PRO A 1 88 ? 9.920 -49.799 22.485 1.00 64.12 88 PRO A N 1
ATOM 692 C CA . PRO A 1 88 ? 10.555 -50.786 21.629 1.00 64.12 88 PRO A CA 1
ATOM 693 C C . PRO A 1 88 ? 9.916 -52.147 21.915 1.00 64.12 88 PRO A C 1
ATOM 695 O O . PRO A 1 88 ? 10.066 -52.717 22.993 1.00 64.12 88 PRO A O 1
ATOM 698 N N . THR A 1 89 ? 9.163 -52.665 20.946 1.00 65.94 89 THR A N 1
ATOM 699 C CA . THR A 1 89 ? 8.585 -54.009 21.014 1.00 65.94 89 THR A CA 1
ATOM 700 C C . THR A 1 89 ? 9.715 -55.014 20.796 1.00 65.94 89 THR A C 1
ATOM 702 O O . THR A 1 89 ? 10.047 -55.351 19.661 1.00 65.94 89 THR A O 1
ATOM 705 N N . GLN A 1 90 ? 10.368 -55.446 21.874 1.00 67.31 90 GLN A N 1
ATOM 706 C CA . GLN A 1 90 ? 11.388 -56.487 21.810 1.00 67.31 90 GLN A CA 1
ATOM 707 C C . GLN A 1 90 ? 10.686 -57.843 21.669 1.00 67.31 90 GLN A C 1
ATOM 709 O O . GLN A 1 90 ? 10.096 -58.348 22.619 1.00 67.31 90 GLN A O 1
ATOM 714 N N . MET A 1 91 ? 10.705 -58.416 20.463 1.00 68.19 91 MET A N 1
ATOM 715 C CA . MET A 1 91 ? 10.323 -59.814 20.265 1.00 68.19 91 MET A CA 1
ATOM 716 C C . MET A 1 91 ? 11.424 -60.703 20.847 1.00 68.19 91 MET A C 1
ATOM 718 O O . MET A 1 91 ? 12.566 -60.655 20.391 1.00 68.19 91 MET A O 1
ATOM 722 N N . ASP A 1 92 ? 11.074 -61.491 21.861 1.00 70.19 92 ASP A N 1
ATOM 723 C CA . ASP A 1 92 ? 11.946 -62.493 22.474 1.00 70.19 92 ASP A CA 1
ATOM 724 C C . ASP A 1 92 ? 12.261 -63.597 21.450 1.00 70.19 92 ASP A C 1
ATOM 726 O O . ASP A 1 92 ? 11.419 -64.440 21.139 1.00 70.19 92 ASP A O 1
ATOM 730 N N . LEU A 1 93 ? 13.462 -63.552 20.861 1.00 67.62 93 LEU A N 1
ATOM 731 C CA . LEU A 1 93 ? 13.881 -64.447 19.772 1.00 67.62 93 LEU A CA 1
ATOM 732 C C . LEU A 1 93 ? 14.682 -65.671 20.255 1.00 67.62 93 LEU A C 1
ATOM 734 O O . LEU A 1 93 ? 15.194 -66.426 19.435 1.00 67.62 93 LEU A O 1
ATOM 738 N N . PHE A 1 94 ? 14.798 -65.902 21.563 1.00 59.44 94 PHE A N 1
ATOM 739 C CA . PHE A 1 94 ? 15.525 -67.060 22.091 1.00 59.44 94 PHE A CA 1
ATOM 740 C C . PHE A 1 94 ? 14.736 -67.739 23.212 1.00 59.44 94 PHE A C 1
ATOM 742 O O . PHE A 1 94 ? 14.968 -67.517 24.397 1.00 59.44 94 PHE A O 1
ATOM 749 N N . GLY A 1 95 ? 13.781 -68.578 22.801 1.00 59.91 95 GLY A N 1
ATOM 750 C CA . GLY A 1 95 ? 13.237 -69.646 23.638 1.00 59.91 95 GLY A CA 1
ATOM 751 C C . GLY A 1 95 ? 14.257 -70.778 23.824 1.00 59.91 95 GLY A C 1
ATOM 752 O O . GLY A 1 95 ? 15.139 -70.954 22.985 1.00 59.91 95 GLY A O 1
ATOM 753 N N . SER A 1 96 ? 14.119 -71.475 24.955 1.00 50.81 96 SER A N 1
ATOM 754 C CA . SER A 1 96 ? 14.984 -72.522 25.529 1.00 50.81 96 SER A CA 1
ATOM 755 C C . SER A 1 96 ? 15.407 -73.663 24.607 1.00 50.81 96 SER A C 1
ATOM 757 O O . SER A 1 96 ? 14.614 -74.044 23.719 1.00 50.81 96 SER A O 1
#

Foldseek 3Di:
DAQVVVCVVVVHHDHLVVQALDWDDDPPDIDHGAHDVVVCVVPVVCVVVRVNSVVSVVVVCVVVCPDPPPPCDDPPPPPPPCPPPPDPPDDPPDDD

Sequence (96 aa):
LGNWATQTLLERKVGITKVRGQAFYMKDFVLFPLLHPAAALHQGSMLEPLREDFKKLREFLDRTTKPAEPTTAPPIAAPTLDIEPPQPTQMDLFGS